Protein AF-A0A349PWZ9-F1 (afdb_monomer)

Foldseek 3Di:
DVVVVVVAAEADQDEQPDPVRVVVSVVVCVVPPGHYDHNYDYQQPPPQVVCSVVVVVVPPDDDDDSVVPDDPDDDDDPLLVVCVVLQVVCVPPVPDAAEEAQCCVVNVNVVVCVVPVVRYYHPHND

Radius of gyration: 20.63 Å; Cα contacts (8 Å, |Δi|>4): 138; chains: 1; bounding box: 48×26×51 Å

pLDDT: mean 94.03, std 5.93, range [64.56, 98.56]

N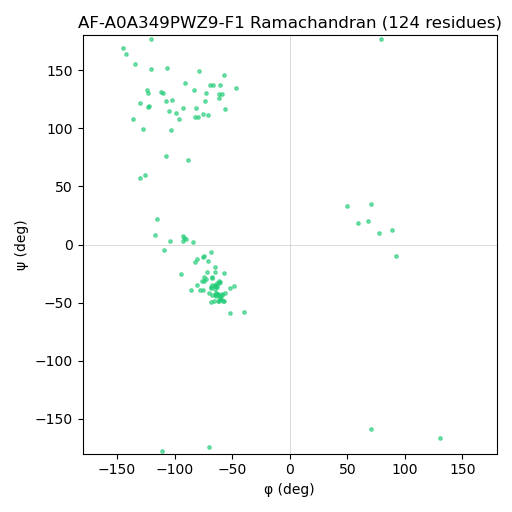earest PDB structures (foldseek):
  8a4d-assembly1_A  TM=9.169E-01  e=1.265E-09  Pseudomonas aeruginosa LESB58
  6ouv-assembly1_A  TM=9.410E-01  e=3.646E-09  Deinococcus radiodurans
  2o1x-assembly1_A  TM=9.395E-01  e=3.646E-09  Deinococcus radiodurans
  8v9i-assembly1_B  TM=9.285E-01  e=3.895E-09  Deinococcus radiodurans
  2o1x-assembly1_B  TM=9.282E-01  e=9.836E-09  Deinococcus radiodurans

Secondary structure (DSSP, 8-state):
-HHHHTTPEEEEEEETT-HHHHHHHHHHHHHT-S-EEEEEE--TTTT-HHHHHSTTTTTT--S--TTT-S-S-PPP-HHHHHHHHHHHHHHH-TT--EEESS-TTTTT-HHHHHH-GGGEEE----

Structure (mmCIF, N/CA/C/O backbone):
data_AF-A0A349PWZ9-F1
#
_entry.id   AF-A0A349PWZ9-F1
#
loop_
_atom_site.group_PDB
_atom_site.id
_atom_site.type_symbol
_atom_site.label_atom_id
_atom_site.label_alt_id
_atom_site.label_comp_id
_atom_site.label_asym_id
_atom_site.label_entity_id
_atom_site.label_seq_id
_a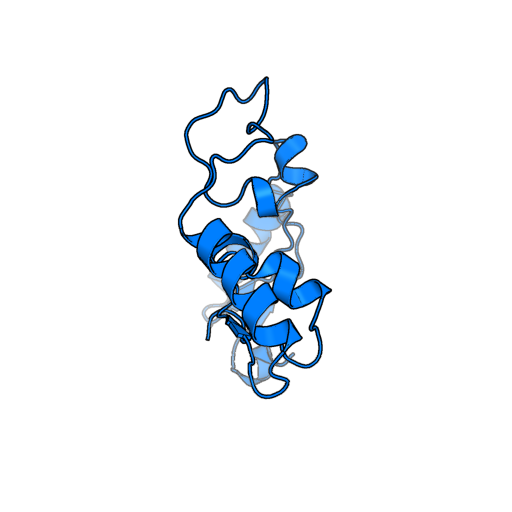tom_site.pdbx_PDB_ins_code
_atom_site.Cartn_x
_atom_site.Cartn_y
_atom_site.Cartn_z
_atom_site.occupancy
_atom_site.B_iso_or_equiv
_atom_site.auth_seq_id
_atom_site.auth_comp_id
_atom_site.auth_asym_id
_atom_site.auth_atom_id
_atom_site.pdbx_PDB_model_num
ATOM 1 N N . THR A 1 1 ? -1.216 -12.128 -20.298 1.00 78.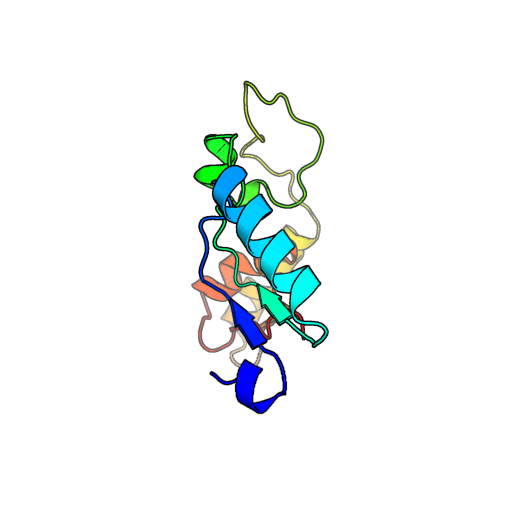12 1 THR A N 1
ATOM 2 C CA . THR A 1 1 ? -1.602 -11.619 -18.962 1.00 78.12 1 THR A CA 1
ATOM 3 C C . THR A 1 1 ? -2.757 -10.656 -19.150 1.00 78.12 1 THR A C 1
ATOM 5 O O . THR A 1 1 ? -2.917 -10.169 -20.260 1.00 78.12 1 THR A O 1
ATOM 8 N N . MET A 1 2 ? -3.533 -10.340 -18.104 1.00 90.81 2 MET A N 1
ATOM 9 C CA . MET A 1 2 ? -4.621 -9.345 -18.201 1.00 90.81 2 MET A CA 1
ATOM 10 C C . MET A 1 2 ? -4.166 -8.041 -18.884 1.00 90.81 2 MET A C 1
ATOM 12 O O . MET A 1 2 ? -4.911 -7.443 -19.647 1.00 90.81 2 MET A O 1
ATOM 16 N N . PHE A 1 3 ? -2.922 -7.619 -18.651 1.00 93.88 3 PHE A N 1
ATOM 17 C CA . PHE A 1 3 ? -2.360 -6.396 -19.226 1.00 93.88 3 PHE A CA 1
ATOM 18 C C . PHE A 1 3 ? -2.003 -6.521 -20.713 1.00 93.88 3 PHE A C 1
ATOM 20 O O . PHE A 1 3 ? -2.104 -5.543 -21.448 1.00 93.88 3 PHE A O 1
ATOM 27 N N . GLU A 1 4 ? -1.620 -7.713 -21.171 1.00 92.50 4 GLU A N 1
ATOM 28 C CA . GLU A 1 4 ? -1.379 -7.968 -22.598 1.00 92.50 4 GLU A CA 1
ATOM 29 C C . GLU A 1 4 ? -2.682 -7.920 -23.396 1.00 92.50 4 GLU A C 1
ATOM 31 O O . GLU A 1 4 ? -2.709 -7.326 -24.471 1.00 92.50 4 GLU A O 1
ATOM 36 N N . ASP A 1 5 ? -3.784 -8.418 -22.825 1.00 93.62 5 ASP A N 1
ATOM 37 C CA . ASP A 1 5 ? -5.120 -8.295 -23.425 1.00 93.62 5 ASP A CA 1
ATOM 38 C C . ASP A 1 5 ? -5.586 -6.824 -23.500 1.00 93.62 5 ASP A C 1
ATOM 40 O O . ASP A 1 5 ? -6.385 -6.459 -24.360 1.00 93.62 5 ASP A O 1
ATOM 44 N N . MET A 1 6 ? -5.044 -5.953 -22.638 1.00 94.88 6 MET A N 1
ATOM 45 C CA . MET A 1 6 ? -5.235 -4.495 -22.674 1.00 94.88 6 MET A CA 1
ATOM 46 C C . MET A 1 6 ? -4.271 -3.773 -23.639 1.00 94.88 6 MET A C 1
ATOM 48 O O . MET A 1 6 ? -4.303 -2.545 -23.724 1.00 94.88 6 MET A O 1
ATOM 52 N N . GLY A 1 7 ? -3.409 -4.503 -24.355 1.00 94.75 7 GLY A N 1
ATOM 53 C CA . GLY A 1 7 ? -2.474 -3.957 -25.344 1.00 94.75 7 GLY A CA 1
ATOM 54 C C . GLY A 1 7 ? -1.109 -3.524 -24.797 1.00 94.75 7 GLY A C 1
ATOM 55 O O . GLY A 1 7 ? -0.363 -2.851 -25.509 1.00 94.75 7 GLY A O 1
ATOM 56 N N . PHE A 1 8 ? -0.758 -3.891 -23.559 1.00 97.62 8 PHE A N 1
ATOM 57 C CA . PHE A 1 8 ? 0.573 -3.632 -23.003 1.00 97.62 8 PHE A CA 1
ATOM 58 C C . PHE A 1 8 ? 1.521 -4.797 -23.271 1.00 97.62 8 PHE A C 1
ATOM 60 O O . PHE A 1 8 ? 1.182 -5.950 -23.035 1.00 97.62 8 PHE A O 1
ATOM 67 N N . THR A 1 9 ? 2.768 -4.507 -23.631 1.00 97.06 9 THR A N 1
ATOM 68 C CA . THR A 1 9 ? 3.838 -5.498 -23.453 1.00 97.06 9 THR A CA 1
ATOM 69 C C . THR A 1 9 ? 4.159 -5.615 -21.967 1.00 97.06 9 THR A C 1
ATOM 71 O O . THR A 1 9 ? 4.358 -4.604 -21.295 1.00 97.06 9 THR A O 1
ATOM 74 N N . TYR A 1 10 ? 4.218 -6.831 -21.431 1.00 96.94 10 TYR A N 1
ATOM 75 C CA . TYR A 1 10 ? 4.454 -7.063 -20.007 1.00 96.94 10 TYR A CA 1
ATOM 76 C C . TYR A 1 10 ? 5.904 -7.498 -19.740 1.00 96.94 10 TYR A C 1
ATOM 78 O O . TYR A 1 10 ? 6.368 -8.493 -20.292 1.00 96.94 10 TYR A O 1
ATOM 86 N N . LEU A 1 11 ? 6.619 -6.783 -18.865 1.00 95.62 11 LEU A N 1
ATOM 87 C CA . LEU A 1 11 ? 7.987 -7.106 -18.439 1.00 95.62 11 LEU A CA 1
ATOM 88 C C . LEU A 1 11 ? 8.054 -7.276 -16.915 1.00 95.62 11 LEU A C 1
ATOM 90 O O . LEU A 1 11 ? 7.807 -6.328 -16.175 1.00 95.62 11 LEU A O 1
ATOM 94 N N . GLY A 1 12 ? 8.440 -8.456 -16.426 1.00 92.75 12 GLY A N 1
ATOM 95 C CA . GLY A 1 12 ? 8.678 -8.709 -14.998 1.00 92.75 12 GLY A CA 1
ATOM 96 C C . GLY A 1 12 ? 7.977 -9.962 -14.449 1.00 92.75 12 GLY A C 1
ATOM 97 O O . GLY A 1 12 ? 7.503 -10.786 -15.229 1.00 92.75 12 GLY A O 1
ATOM 98 N N . PRO A 1 13 ? 7.900 -10.129 -13.113 1.00 94.44 13 PRO A N 1
ATOM 99 C CA . PRO A 1 13 ? 8.376 -9.193 -12.097 1.00 94.44 13 PRO A CA 1
ATOM 100 C C . PRO A 1 13 ? 9.909 -9.094 -12.052 1.00 94.44 13 PRO A C 1
ATOM 102 O O . PRO A 1 13 ? 10.602 -10.107 -12.102 1.00 94.44 13 PRO A O 1
ATOM 105 N N . VAL A 1 14 ? 10.443 -7.878 -11.925 1.00 96.56 14 VAL A N 1
ATOM 106 C CA . VAL A 1 14 ? 11.878 -7.623 -11.694 1.00 96.56 14 VAL A CA 1
ATOM 107 C C . VAL A 1 14 ? 12.133 -7.185 -10.253 1.00 96.56 14 VAL A C 1
ATOM 109 O O . VAL A 1 14 ? 11.257 -6.603 -9.607 1.00 96.56 14 VAL A O 1
ATOM 112 N N . ASN A 1 15 ? 13.331 -7.457 -9.730 1.00 97.56 15 ASN A N 1
ATOM 113 C CA . ASN A 1 15 ? 13.719 -7.028 -8.390 1.00 97.56 15 ASN A CA 1
ATOM 114 C C . ASN A 1 15 ? 13.920 -5.507 -8.366 1.00 97.56 15 ASN A C 1
ATOM 116 O O . ASN A 1 15 ? 14.888 -4.985 -8.913 1.00 97.56 15 ASN A O 1
ATOM 120 N N . GLY A 1 16 ? 13.039 -4.794 -7.669 1.00 97.62 16 GLY A N 1
ATOM 121 C CA . GLY A 1 16 ? 13.078 -3.340 -7.547 1.00 97.62 16 GLY A CA 1
ATOM 122 C C . GLY A 1 16 ? 14.248 -2.783 -6.739 1.00 97.62 16 GLY A C 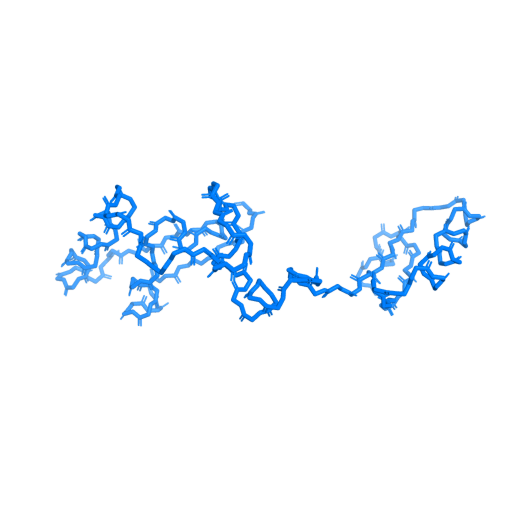1
ATOM 123 O O . GLY A 1 16 ? 14.428 -1.571 -6.693 1.00 97.62 16 GLY A O 1
ATOM 124 N N . HIS A 1 17 ? 15.043 -3.649 -6.109 1.00 97.88 17 HIS A N 1
ATOM 125 C CA . HIS A 1 17 ? 16.246 -3.265 -5.366 1.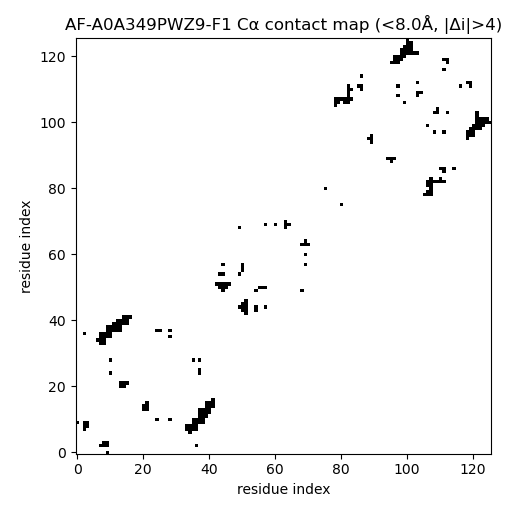00 97.88 17 HIS A CA 1
ATOM 126 C C . HIS A 1 17 ? 17.543 -3.578 -6.118 1.00 97.88 17 HIS A C 1
ATOM 128 O O . HIS A 1 17 ? 18.622 -3.357 -5.574 1.00 97.88 17 HIS A O 1
ATOM 134 N N . ASP A 1 18 ? 17.454 -4.081 -7.352 1.00 98.06 18 ASP A N 1
ATOM 135 C CA . ASP A 1 18 ? 18.592 -4.246 -8.255 1.00 98.06 18 ASP A CA 1
ATOM 136 C C . ASP A 1 18 ? 18.578 -3.136 -9.316 1.00 98.06 18 ASP A C 1
ATOM 138 O O . ASP A 1 18 ? 17.873 -3.194 -10.326 1.00 98.06 18 ASP A O 1
ATOM 142 N N . VAL A 1 19 ? 19.384 -2.100 -9.081 1.00 97.69 19 VAL A N 1
ATOM 143 C CA . VAL A 1 19 ? 19.477 -0.927 -9.963 1.00 97.69 19 VAL A CA 1
ATOM 144 C C . VAL A 1 19 ? 19.995 -1.302 -11.356 1.00 97.69 19 VAL A C 1
ATOM 146 O O . VAL A 1 19 ? 19.572 -0.704 -12.348 1.00 97.69 19 VAL A O 1
ATOM 149 N N . GLY A 1 20 ? 20.883 -2.295 -11.458 1.00 97.94 20 GLY A N 1
ATOM 150 C CA . GLY A 1 20 ? 21.430 -2.747 -12.736 1.00 97.94 20 GLY A CA 1
ATOM 151 C C . GLY A 1 20 ? 20.361 -3.437 -13.580 1.00 97.94 20 GLY A C 1
ATOM 152 O O . GLY A 1 20 ? 20.148 -3.068 -14.739 1.00 97.94 20 GLY A O 1
ATOM 153 N N . GLN A 1 21 ? 19.632 -4.380 -12.976 1.00 96.69 21 GLN A N 1
ATOM 154 C CA . GLN A 1 21 ? 18.511 -5.065 -13.620 1.00 96.69 21 GLN A CA 1
ATOM 155 C C . GLN A 1 21 ? 17.409 -4.082 -14.036 1.00 96.69 21 GLN A C 1
ATOM 157 O O . GLN A 1 21 ? 16.928 -4.148 -15.172 1.00 96.69 21 GLN A O 1
ATOM 162 N N . LEU A 1 22 ? 17.043 -3.140 -13.161 1.00 97.88 22 LEU A N 1
ATOM 163 C CA . LEU A 1 22 ? 16.054 -2.105 -13.471 1.00 97.88 22 LEU A CA 1
ATOM 164 C C . LEU A 1 22 ? 16.490 -1.233 -14.646 1.00 97.88 22 LEU A C 1
ATOM 166 O O . LEU A 1 22 ? 15.713 -1.019 -15.572 1.00 97.88 22 LEU A O 1
ATOM 170 N N . THR A 1 23 ? 17.741 -0.772 -14.646 1.00 98.12 23 THR A N 1
ATOM 171 C CA . THR A 1 23 ? 18.279 0.069 -15.722 1.00 98.12 23 THR A CA 1
ATOM 172 C C . THR A 1 23 ? 18.206 -0.644 -17.072 1.00 98.12 23 THR A C 1
ATOM 174 O O . THR A 1 23 ? 17.801 -0.040 -18.064 1.00 98.12 23 THR A O 1
ATOM 177 N N . ASN A 1 24 ? 18.563 -1.929 -17.122 1.00 97.25 24 ASN A N 1
ATOM 178 C CA . ASN A 1 24 ? 18.490 -2.720 -18.353 1.00 97.25 24 ASN A CA 1
ATOM 179 C C . ASN A 1 24 ? 17.041 -2.952 -18.800 1.00 97.25 24 ASN A C 1
ATOM 181 O O . ASN A 1 24 ? 16.728 -2.762 -19.972 1.00 97.25 24 ASN A O 1
ATOM 185 N N . THR A 1 25 ? 16.149 -3.284 -17.864 1.00 97.69 25 THR A N 1
ATOM 186 C CA . THR A 1 25 ? 14.725 -3.517 -18.154 1.00 97.69 25 THR A CA 1
ATOM 187 C C . THR A 1 25 ? 14.051 -2.254 -18.689 1.00 97.69 25 THR A C 1
ATOM 189 O O . THR A 1 25 ? 13.313 -2.314 -19.668 1.00 97.69 25 THR A O 1
ATOM 192 N N . LEU A 1 26 ? 14.344 -1.090 -18.099 1.00 97.81 26 LEU A N 1
ATOM 193 C CA . LEU A 1 26 ? 13.812 0.198 -18.552 1.00 97.81 26 LEU A CA 1
ATOM 194 C C . LEU A 1 26 ? 14.358 0.607 -19.927 1.00 97.81 26 LEU A C 1
ATOM 196 O O . LEU A 1 26 ? 13.617 1.186 -20.719 1.00 97.81 26 LEU A O 1
ATOM 200 N N . LYS A 1 27 ? 15.625 0.291 -20.240 1.00 97.75 27 LYS A N 1
ATOM 201 C CA . LYS A 1 27 ? 16.181 0.488 -21.591 1.00 97.75 27 LYS A CA 1
ATOM 202 C C . LYS A 1 27 ? 15.431 -0.355 -22.620 1.00 97.75 27 LYS A C 1
ATOM 204 O O . LYS A 1 27 ? 14.979 0.190 -23.616 1.00 97.75 27 LYS A O 1
ATOM 209 N N . TRP A 1 28 ? 15.225 -1.643 -22.342 1.00 96.75 28 TRP A N 1
ATOM 210 C CA . TRP A 1 28 ? 14.447 -2.514 -23.227 1.00 96.75 28 TRP A CA 1
ATOM 211 C C . TRP A 1 28 ? 13.013 -2.020 -23.407 1.00 96.75 28 TRP A C 1
ATOM 213 O O . TRP A 1 28 ? 12.553 -1.911 -24.537 1.00 96.75 28 TRP A O 1
ATOM 223 N N . ALA A 1 29 ? 12.330 -1.654 -22.318 1.00 97.44 29 ALA A N 1
ATOM 224 C CA . ALA A 1 29 ? 10.975 -1.109 -22.374 1.00 97.44 29 ALA A CA 1
ATOM 225 C C . ALA A 1 29 ? 10.883 0.133 -23.279 1.00 97.44 29 ALA A C 1
ATOM 227 O O . ALA A 1 29 ? 9.950 0.256 -24.068 1.00 97.44 29 ALA A O 1
ATOM 228 N N . LYS A 1 30 ? 11.872 1.032 -23.192 1.00 97.19 30 LYS A N 1
ATOM 229 C CA . LYS A 1 30 ? 11.955 2.244 -24.017 1.00 97.19 30 LYS A CA 1
ATOM 230 C C . LYS A 1 30 ? 12.091 1.933 -25.514 1.00 97.19 30 LYS A C 1
ATOM 232 O O . LYS A 1 30 ? 11.524 2.661 -26.324 1.00 97.19 30 LYS A O 1
ATOM 237 N N . ASP A 1 31 ? 12.818 0.879 -25.878 1.00 97.44 31 ASP A N 1
ATOM 238 C CA . ASP A 1 31 ? 13.128 0.553 -27.277 1.00 97.44 31 ASP A CA 1
ATOM 239 C C . ASP A 1 31 ? 11.977 -0.175 -28.010 1.00 97.44 31 ASP A C 1
ATOM 241 O O . ASP A 1 31 ? 11.985 -0.262 -29.239 1.00 97.44 31 ASP A O 1
ATOM 245 N N . LEU A 1 32 ? 10.958 -0.664 -27.288 1.00 95.31 32 LEU A N 1
ATOM 246 C CA . LEU A 1 32 ? 9.843 -1.447 -27.848 1.00 95.31 32 LEU A CA 1
ATOM 247 C C . LEU A 1 32 ? 8.796 -0.626 -28.624 1.00 95.31 32 LEU A C 1
ATOM 249 O O . LEU A 1 32 ? 7.963 -1.215 -29.309 1.00 95.31 32 LEU A O 1
ATOM 253 N N . ASN A 1 33 ? 8.838 0.712 -28.561 1.00 93.88 33 ASN A N 1
ATOM 254 C CA . ASN A 1 33 ? 7.923 1.620 -29.280 1.00 93.88 33 ASN A CA 1
ATOM 255 C C . ASN A 1 33 ? 6.421 1.276 -29.127 1.00 93.88 33 ASN A C 1
ATOM 257 O O . ASN A 1 33 ? 5.623 1.499 -30.037 1.00 93.88 33 ASN A O 1
ATOM 261 N N . CYS A 1 34 ? 6.023 0.747 -27.970 1.00 95.69 34 CYS A N 1
ATOM 262 C CA . CYS A 1 34 ? 4.643 0.416 -27.620 1.00 95.69 34 CYS A CA 1
ATOM 263 C C . CYS A 1 34 ? 4.399 0.674 -26.119 1.00 95.69 34 CYS A C 1
ATOM 265 O O . CYS A 1 34 ? 5.354 0.923 -25.379 1.00 95.69 34 CYS A O 1
ATOM 267 N N . PRO A 1 35 ? 3.146 0.641 -25.632 1.00 97.50 35 PRO A N 1
ATOM 268 C CA . PRO A 1 35 ? 2.877 0.659 -24.198 1.00 97.50 35 PRO A CA 1
ATOM 269 C C . PRO A 1 35 ? 3.494 -0.566 -23.513 1.00 97.50 35 PRO A C 1
ATOM 271 O O . PRO A 1 35 ? 3.223 -1.705 -23.891 1.00 97.50 35 PRO A O 1
ATOM 274 N N . VAL A 1 36 ? 4.308 -0.336 -22.482 1.00 97.94 36 VAL A N 1
ATOM 275 C CA . VAL A 1 36 ? 4.960 -1.399 -21.707 1.00 97.94 36 VAL A CA 1
ATOM 276 C C . VAL A 1 36 ? 4.590 -1.264 -20.236 1.00 97.94 36 VAL A C 1
ATOM 278 O O . VAL A 1 36 ? 4.734 -0.190 -19.653 1.00 97.94 36 VAL A O 1
ATOM 281 N N . LEU A 1 37 ? 4.157 -2.363 -19.622 1.00 97.88 37 LEU A N 1
ATOM 282 C CA . LEU A 1 37 ? 4.008 -2.483 -18.178 1.00 97.88 37 LEU A CA 1
ATOM 283 C C . LEU A 1 37 ? 5.229 -3.207 -17.611 1.00 97.88 37 LEU A C 1
ATOM 285 O O . LEU A 1 37 ? 5.422 -4.397 -17.856 1.00 97.88 37 LEU A O 1
ATOM 289 N N . VAL A 1 38 ? 6.043 -2.494 -16.831 1.00 97.62 38 VAL A N 1
ATOM 290 C CA . VAL A 1 38 ? 7.156 -3.094 -16.085 1.00 97.62 38 VAL A CA 1
ATOM 291 C C . VAL A 1 38 ? 6.695 -3.392 -14.662 1.00 97.62 38 VAL A C 1
ATOM 293 O O . VAL A 1 38 ? 6.516 -2.482 -13.854 1.00 97.62 38 VAL A O 1
ATOM 296 N N . HIS A 1 39 ? 6.505 -4.668 -14.337 1.00 97.69 39 HIS A N 1
ATOM 297 C CA . HIS A 1 39 ? 6.162 -5.099 -12.988 1.00 97.69 39 HIS A CA 1
ATOM 298 C C . HIS A 1 39 ? 7.429 -5.128 -12.129 1.00 97.69 39 HIS A C 1
ATOM 300 O O . HIS A 1 39 ? 8.299 -5.981 -12.295 1.00 97.69 39 HIS A O 1
ATOM 306 N N . VAL A 1 40 ? 7.531 -4.194 -11.185 1.00 98.12 40 VAL A N 1
ATOM 307 C CA . VAL A 1 40 ? 8.664 -4.093 -10.260 1.00 98.12 40 VAL A CA 1
ATOM 308 C C . VAL A 1 40 ? 8.249 -4.528 -8.856 1.00 98.12 40 VAL A C 1
ATOM 310 O O . VAL A 1 40 ? 7.339 -3.950 -8.267 1.00 98.12 40 VAL A O 1
ATOM 313 N N . HIS A 1 41 ? 8.951 -5.510 -8.289 1.00 97.75 41 HIS A N 1
ATOM 314 C CA . HIS A 1 41 ? 8.722 -5.968 -6.921 1.00 97.75 41 HIS A CA 1
ATOM 315 C C . HIS A 1 41 ? 9.635 -5.220 -5.941 1.00 97.75 41 HIS A C 1
ATOM 317 O O . HIS A 1 41 ? 10.859 -5.319 -6.017 1.00 97.75 41 HIS A O 1
ATOM 323 N N . THR A 1 42 ? 9.049 -4.467 -5.008 1.00 97.38 42 THR A N 1
ATOM 324 C CA . THR A 1 42 ? 9.779 -3.663 -4.012 1.00 97.38 42 THR A CA 1
ATOM 325 C C . THR A 1 42 ? 9.428 -4.078 -2.580 1.00 97.38 42 THR A C 1
ATOM 327 O O . THR A 1 42 ? 8.596 -4.947 -2.346 1.00 97.38 42 THR A O 1
ATOM 330 N N . LYS A 1 43 ? 10.089 -3.455 -1.595 1.00 96.94 43 LYS A N 1
ATOM 331 C CA . LYS A 1 43 ? 9.816 -3.632 -0.164 1.00 96.94 43 LYS A CA 1
ATOM 332 C C . LYS A 1 43 ? 9.500 -2.263 0.430 1.00 96.94 43 LYS A C 1
ATOM 334 O O . LYS A 1 43 ? 10.358 -1.381 0.397 1.00 96.94 43 LYS A O 1
ATOM 339 N N . LYS A 1 44 ? 8.288 -2.080 0.961 1.00 95.44 44 LYS A N 1
ATOM 340 C CA . LYS A 1 44 ? 7.874 -0.832 1.624 1.00 95.44 44 LYS A CA 1
ATOM 341 C C . LYS A 1 44 ? 8.817 -0.559 2.806 1.00 95.44 44 LYS A C 1
ATOM 343 O O . LYS A 1 44 ? 9.123 -1.463 3.579 1.00 95.44 44 LYS A O 1
ATOM 348 N N . GLY A 1 45 ? 9.353 0.660 2.876 1.00 95.50 45 GLY A N 1
ATOM 349 C CA . GLY A 1 45 ? 10.334 1.053 3.894 1.00 95.50 45 GLY A CA 1
ATOM 350 C C . GLY A 1 45 ? 11.774 0.567 3.671 1.00 95.50 45 GLY A C 1
ATOM 351 O O . GLY A 1 45 ? 12.583 0.705 4.588 1.00 95.50 45 GLY A O 1
ATOM 352 N N . LYS A 1 46 ? 12.116 0.004 2.496 1.00 97.12 46 LYS A N 1
ATOM 353 C CA . LYS A 1 46 ? 13.468 -0.510 2.204 1.00 97.12 46 LYS A CA 1
ATOM 354 C C . LYS A 1 46 ? 14.569 0.476 2.607 1.00 97.12 46 LYS A C 1
ATOM 356 O O . LYS A 1 46 ? 14.512 1.653 2.270 1.00 97.12 46 LYS A O 1
ATOM 361 N N . GLY A 1 47 ? 15.605 -0.039 3.265 1.00 96.19 47 GLY A N 1
ATOM 362 C CA . GLY A 1 47 ? 16.777 0.728 3.689 1.00 96.19 47 GLY A CA 1
ATOM 363 C C . GLY A 1 47 ? 16.653 1.283 5.105 1.00 96.19 47 GLY A C 1
ATOM 364 O O . GLY A 1 47 ? 17.649 1.725 5.671 1.00 96.19 47 GLY A O 1
ATOM 365 N N . TYR A 1 48 ? 15.468 1.192 5.713 1.00 95.88 48 TYR A N 1
ATOM 366 C CA 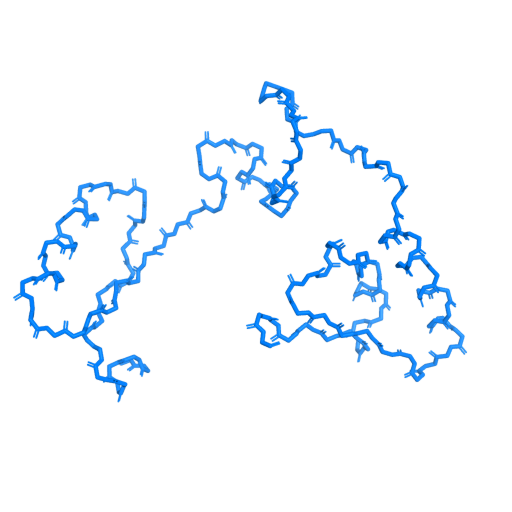. TYR A 1 48 ? 15.251 1.572 7.098 1.00 95.88 48 TYR A CA 1
ATOM 367 C C . TYR A 1 48 ? 14.569 0.431 7.875 1.00 95.88 48 TYR A C 1
ATOM 369 O O . TYR A 1 48 ? 13.351 0.270 7.790 1.00 95.88 48 TYR A O 1
ATOM 377 N N . PRO A 1 49 ? 15.325 -0.383 8.647 1.00 95.12 49 PRO A N 1
ATOM 378 C CA . PRO A 1 49 ? 14.809 -1.608 9.264 1.00 95.12 49 PRO A CA 1
ATOM 379 C C . PRO A 1 49 ? 13.522 -1.455 10.090 1.00 95.12 49 PRO A C 1
ATOM 381 O O . PRO A 1 49 ? 12.687 -2.356 10.026 1.00 95.12 49 PRO A O 1
ATOM 384 N N . PRO A 1 50 ? 13.303 -0.361 10.848 1.00 93.81 50 PRO A N 1
ATOM 385 C CA . PRO A 1 50 ? 12.026 -0.147 11.524 1.00 93.81 50 PRO A CA 1
ATOM 386 C C . PRO A 1 50 ? 10.837 -0.018 10.556 1.00 93.81 50 PRO A C 1
ATOM 388 O O . PRO A 1 50 ? 9.811 -0.650 10.792 1.00 93.81 50 PRO A O 1
ATOM 391 N N . ALA A 1 51 ? 10.989 0.710 9.444 1.00 94.88 51 ALA A N 1
ATOM 392 C CA . ALA A 1 51 ? 9.951 0.828 8.415 1.00 94.88 51 ALA A CA 1
ATOM 393 C C . ALA A 1 51 ? 9.783 -0.446 7.584 1.00 94.88 51 ALA A C 1
ATOM 395 O O . ALA A 1 51 ? 8.680 -0.746 7.149 1.00 94.88 51 ALA A O 1
ATOM 396 N N . GLU A 1 52 ? 10.844 -1.231 7.396 1.00 95.56 52 GLU A N 1
ATOM 397 C CA . GLU A 1 52 ? 10.733 -2.542 6.751 1.00 95.56 52 GLU A CA 1
ATOM 398 C C . GLU A 1 52 ? 9.942 -3.562 7.586 1.00 95.56 52 GLU A C 1
ATOM 400 O O . GLU A 1 52 ? 9.384 -4.498 7.014 1.00 95.56 52 GLU A O 1
ATOM 405 N N . ARG A 1 53 ? 9.950 -3.430 8.922 1.00 93.56 53 ARG A N 1
ATOM 406 C CA . ARG A 1 53 ? 9.215 -4.312 9.845 1.00 93.56 53 ARG A CA 1
ATOM 407 C C . ARG A 1 53 ? 7.768 -3.875 10.053 1.00 93.56 53 ARG A C 1
ATOM 409 O O . ARG A 1 53 ? 6.899 -4.730 10.144 1.00 93.56 53 ARG A O 1
ATOM 416 N N . GLU A 1 54 ? 7.523 -2.569 10.146 1.00 91.38 54 GLU A N 1
ATOM 417 C CA . GLU A 1 54 ? 6.203 -1.993 10.440 1.00 91.38 54 GLU A CA 1
ATOM 418 C C . GLU A 1 54 ? 5.794 -0.970 9.355 1.00 91.38 54 GLU A C 1
ATOM 420 O O . GLU A 1 54 ? 5.597 0.205 9.662 1.00 91.38 54 GLU A O 1
ATOM 425 N N . PRO A 1 55 ? 5.681 -1.362 8.073 1.00 91.81 55 PRO A N 1
ATOM 426 C CA . PRO A 1 55 ? 5.558 -0.417 6.957 1.00 91.81 55 PRO A CA 1
ATOM 427 C C . PRO A 1 55 ? 4.331 0.496 7.027 1.00 91.81 55 PRO A C 1
ATOM 429 O O . PRO A 1 55 ? 4.413 1.643 6.589 1.00 91.81 55 PRO A O 1
ATOM 432 N N . GLU A 1 56 ? 3.220 0.021 7.591 1.00 86.25 56 GLU A N 1
ATOM 433 C CA . GLU A 1 56 ? 2.009 0.832 7.765 1.00 86.25 56 GLU A CA 1
ATOM 434 C C . GLU A 1 56 ? 2.208 1.950 8.783 1.00 86.25 56 GLU A C 1
ATOM 436 O O . GLU A 1 56 ? 1.798 3.083 8.560 1.00 86.25 56 GLU A O 1
ATOM 441 N N . ARG A 1 57 ? 2.966 1.689 9.849 1.00 85.88 57 ARG A N 1
ATOM 442 C CA . ARG A 1 57 ? 3.236 2.686 10.886 1.00 85.88 57 ARG A CA 1
ATOM 443 C C . ARG A 1 57 ? 4.182 3.790 10.430 1.00 85.88 57 ARG A C 1
ATOM 445 O O . ARG A 1 57 ? 4.176 4.874 10.997 1.00 85.88 57 ARG A O 1
ATOM 452 N N . TYR A 1 58 ? 5.010 3.514 9.427 1.00 91.12 58 TYR A N 1
ATOM 453 C CA . TYR A 1 58 ? 5.903 4.503 8.820 1.00 91.12 58 TYR A CA 1
ATOM 454 C C . TYR A 1 58 ? 5.278 5.190 7.599 1.00 91.12 58 TYR A C 1
ATOM 456 O O . TYR A 1 58 ? 5.929 6.024 6.965 1.00 91.12 58 TYR A O 1
ATOM 464 N N . HIS A 1 59 ? 4.022 4.876 7.269 1.00 87.81 59 HIS A N 1
ATOM 465 C CA . HIS A 1 59 ? 3.289 5.552 6.211 1.00 87.81 59 HIS A CA 1
ATOM 466 C C . HIS A 1 59 ? 2.837 6.941 6.691 1.00 87.81 59 HIS A C 1
ATOM 468 O O . HIS A 1 59 ? 2.007 7.058 7.584 1.00 87.81 59 HIS A O 1
ATOM 474 N N . GLY A 1 60 ? 3.398 8.007 6.111 1.00 81.50 60 GLY A N 1
ATOM 475 C CA . GLY A 1 60 ? 2.930 9.378 6.365 1.00 81.50 60 GLY A CA 1
ATOM 476 C C . GLY A 1 60 ? 3.229 9.931 7.766 1.00 81.50 60 GLY A C 1
ATOM 477 O O . GLY A 1 60 ? 2.428 10.680 8.316 1.00 81.50 60 GLY A O 1
ATOM 478 N N . VAL A 1 61 ? 4.370 9.578 8.360 1.00 85.81 61 VAL A N 1
ATOM 479 C CA . VAL A 1 61 ? 4.740 10.022 9.717 1.00 85.81 61 VAL A CA 1
ATOM 480 C C . VAL A 1 61 ? 5.280 11.455 9.770 1.00 85.81 61 VAL A C 1
ATOM 482 O O . VAL A 1 61 ? 5.933 11.932 8.841 1.00 85.81 61 VAL A O 1
ATOM 485 N N . GLY A 1 62 ? 5.043 12.137 10.897 1.00 85.06 62 GLY A N 1
ATOM 486 C CA . GLY A 1 62 ? 5.639 13.442 11.203 1.00 85.06 62 GLY A CA 1
ATOM 487 C C . GLY A 1 62 ? 7.145 13.364 11.489 1.00 85.06 62 GLY A C 1
ATOM 488 O O . GLY A 1 62 ? 7.760 12.311 11.374 1.00 85.06 62 GLY A O 1
ATOM 489 N N . LYS A 1 63 ? 7.768 14.477 11.897 1.00 89.75 63 LYS A N 1
ATOM 490 C CA . LYS A 1 63 ? 9.206 14.512 12.227 1.00 89.75 63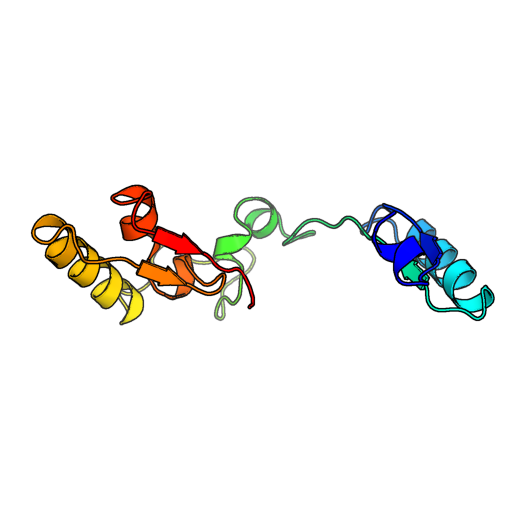 LYS A CA 1
ATOM 491 C C . LYS A 1 63 ? 9.537 13.569 13.397 1.00 89.75 63 LYS A C 1
ATOM 493 O O . LYS A 1 63 ? 8.946 13.686 14.466 1.00 89.75 63 LYS A O 1
ATOM 498 N N . PHE A 1 64 ? 10.543 12.712 13.223 1.00 91.56 64 PHE A N 1
ATOM 499 C CA . PHE A 1 64 ? 11.100 11.836 14.263 1.00 91.56 64 PHE A CA 1
ATOM 500 C C . PHE A 1 64 ? 12.630 11.732 14.123 1.00 91.56 64 PHE A C 1
ATOM 502 O O . PHE A 1 64 ? 13.177 12.100 13.083 1.00 91.56 64 PHE A O 1
ATOM 509 N N . ASP A 1 65 ? 13.335 11.260 15.160 1.00 92.06 65 ASP A N 1
ATOM 510 C CA . ASP A 1 65 ? 14.766 10.921 15.055 1.00 92.06 65 ASP A CA 1
ATOM 511 C C . ASP A 1 65 ? 14.903 9.519 14.426 1.00 92.06 65 ASP A C 1
ATOM 513 O O . ASP A 1 65 ? 14.461 8.542 15.041 1.00 92.06 65 ASP A O 1
ATOM 517 N N . PRO A 1 66 ? 15.538 9.367 13.246 1.00 92.38 66 PRO A N 1
ATOM 518 C CA . PRO A 1 66 ? 15.698 8.066 12.593 1.00 92.38 66 PRO A CA 1
ATOM 519 C C . PRO A 1 66 ? 16.417 7.014 13.445 1.00 92.38 66 PRO A C 1
ATOM 521 O O . PRO A 1 66 ? 16.212 5.818 13.244 1.00 92.38 66 PRO A O 1
ATOM 524 N N . ARG A 1 67 ? 17.241 7.427 14.414 1.00 92.88 67 ARG A N 1
ATOM 525 C CA . ARG A 1 67 ? 17.935 6.511 15.333 1.00 92.88 67 ARG A CA 1
ATOM 526 C C . ARG A 1 67 ? 16.997 5.927 16.385 1.00 92.88 67 ARG A C 1
ATOM 528 O O . ARG A 1 67 ? 17.238 4.822 16.859 1.00 92.88 67 ARG A O 1
ATOM 535 N N . MET A 1 68 ? 15.943 6.659 16.741 1.00 89.81 68 MET A N 1
ATOM 536 C CA . MET A 1 68 ? 14.938 6.234 17.719 1.00 89.81 68 MET A CA 1
ATOM 537 C C . MET A 1 68 ? 13.726 5.564 17.064 1.00 89.81 68 MET A C 1
ATOM 539 O O . MET A 1 68 ? 13.058 4.749 17.695 1.00 89.81 68 MET A O 1
ATOM 543 N N . GLY A 1 69 ? 13.452 5.888 15.799 1.00 89.25 69 GLY A N 1
ATOM 544 C CA . GLY A 1 69 ? 12.222 5.488 15.127 1.00 89.25 69 GLY A CA 1
ATOM 545 C C . GLY A 1 69 ? 11.040 6.369 15.503 1.00 89.25 69 GLY A C 1
ATOM 546 O O . GLY A 1 69 ? 11.145 7.304 16.299 1.00 89.25 69 GLY A O 1
ATOM 547 N N . VAL A 1 70 ? 9.901 6.089 14.876 1.00 87.44 70 VAL A N 1
ATOM 548 C CA . VAL A 1 70 ? 8.655 6.791 15.194 1.00 87.44 70 VAL A CA 1
ATOM 549 C C . VAL A 1 70 ? 8.256 6.399 16.623 1.00 87.44 70 VAL A C 1
ATOM 551 O O . VAL A 1 70 ? 8.389 5.222 16.979 1.00 87.44 70 VAL A O 1
ATOM 554 N N . PRO A 1 71 ? 7.802 7.335 17.474 1.00 83.75 71 PRO A N 1
ATOM 555 C CA . PRO A 1 71 ? 7.248 7.005 18.787 1.00 83.75 71 PRO A CA 1
ATOM 556 C C . PRO A 1 71 ? 6.065 6.035 18.671 1.00 83.75 71 PRO A C 1
ATOM 558 O O . PRO A 1 71 ? 5.337 6.049 17.680 1.00 83.75 71 PRO A O 1
ATOM 561 N N . ARG A 1 72 ? 5.888 5.124 19.635 1.00 76.44 72 ARG A N 1
ATOM 562 C CA . ARG A 1 72 ? 4.734 4.196 19.630 1.00 76.44 72 ARG A CA 1
ATOM 563 C C . ARG A 1 72 ? 3.444 4.872 20.062 1.00 76.44 72 ARG A C 1
ATOM 565 O O . ARG A 1 72 ? 2.377 4.500 19.593 1.00 76.44 72 ARG A O 1
ATOM 572 N N . GLU A 1 73 ? 3.555 5.862 20.932 1.00 70.56 73 GLU A N 1
ATOM 573 C CA . GLU A 1 73 ? 2.404 6.579 21.450 1.00 70.56 73 GLU A CA 1
ATOM 574 C C . GLU A 1 73 ? 1.972 7.658 20.460 1.00 70.56 73 GLU A C 1
ATOM 576 O O . GLU A 1 73 ? 2.646 8.674 20.279 1.00 70.56 73 GLU A O 1
ATOM 581 N N . HIS A 1 74 ? 0.826 7.430 19.825 1.00 64.56 74 HIS A N 1
ATOM 582 C CA . HIS A 1 74 ? 0.077 8.494 19.179 1.00 64.56 74 HIS A CA 1
ATOM 583 C C . HIS A 1 74 ? -0.772 9.208 20.229 1.00 64.56 74 HIS A C 1
ATOM 585 O O . HIS A 1 74 ? -1.452 8.578 21.041 1.00 64.56 74 HIS A O 1
ATOM 591 N N . LYS A 1 75 ? -0.739 10.545 20.219 1.00 74.25 75 LYS A N 1
ATOM 592 C CA . LYS A 1 75 ? -1.716 11.329 20.980 1.00 74.25 75 LYS A CA 1
ATOM 593 C C . LYS A 1 75 ? -3.106 10.995 20.448 1.00 74.25 75 LYS A C 1
ATOM 595 O O . LYS A 1 75 ? -3.284 10.922 19.237 1.00 74.25 75 LYS A O 1
ATOM 600 N N . ARG A 1 76 ? -4.071 10.826 21.353 1.00 86.50 76 ARG A N 1
ATOM 601 C CA . ARG A 1 76 ? -5.468 10.569 20.994 1.00 86.50 76 ARG A CA 1
ATOM 602 C C . ARG A 1 76 ? -5.980 11.691 20.091 1.00 86.50 76 ARG A C 1
ATOM 604 O O . ARG A 1 76 ? -6.023 12.846 20.515 1.00 86.50 76 ARG A O 1
ATOM 611 N N . ASP A 1 77 ? -6.327 11.340 18.861 1.00 88.81 77 ASP A N 1
ATOM 612 C CA . ASP A 1 77 ? -6.825 12.253 17.838 1.00 88.81 77 ASP A CA 1
ATOM 613 C C . ASP A 1 77 ? -8.308 11.992 17.530 1.00 88.81 77 ASP A C 1
ATOM 615 O O . ASP A 1 77 ? -8.969 11.170 18.174 1.00 88.81 77 ASP A O 1
ATOM 619 N N . PHE A 1 78 ? -8.854 12.738 16.568 1.00 95.06 78 PHE A N 1
ATOM 620 C CA . PHE A 1 78 ? -10.252 12.598 16.166 1.00 95.06 78 PHE A CA 1
ATOM 621 C C . PHE A 1 78 ? -10.557 11.225 15.560 1.00 95.06 78 PHE A C 1
ATOM 623 O O . PHE A 1 78 ? -11.636 10.701 15.821 1.00 95.06 78 PHE A O 1
ATOM 630 N N . SER A 1 79 ? -9.623 10.628 14.812 1.00 94.19 79 SER A N 1
ATOM 631 C CA . SER A 1 79 ? -9.795 9.291 14.234 1.00 94.19 79 SER A CA 1
ATOM 632 C C . SER A 1 79 ? -9.923 8.234 15.328 1.00 94.19 79 SER A C 1
ATOM 634 O O . SER A 1 79 ? -10.839 7.417 15.282 1.00 94.19 79 SER A O 1
ATOM 636 N N . ALA A 1 80 ? -9.076 8.293 16.360 1.00 92.62 80 ALA A N 1
ATOM 637 C CA . ALA A 1 80 ? -9.164 7.396 17.510 1.00 92.62 80 ALA A CA 1
ATOM 638 C C . ALA A 1 80 ? -10.495 7.558 18.264 1.00 92.62 80 ALA A C 1
ATOM 640 O O . ALA A 1 80 ? -11.138 6.575 18.622 1.00 92.62 80 ALA A O 1
ATOM 641 N N . VAL A 1 81 ? -10.948 8.799 18.485 1.00 96.31 81 VAL A N 1
ATOM 642 C CA . VAL A 1 81 ? -12.250 9.056 19.130 1.00 96.31 81 VAL A CA 1
ATOM 643 C C . VAL A 1 81 ? -13.412 8.530 18.282 1.00 96.31 81 VAL A C 1
ATOM 645 O O . VAL A 1 81 ? -14.332 7.928 18.832 1.00 96.31 81 VAL A O 1
ATOM 648 N N . PHE A 1 82 ? -13.369 8.732 16.965 1.00 97.88 82 PHE A N 1
ATOM 649 C CA . PHE A 1 82 ? -14.373 8.223 16.034 1.00 97.88 82 PHE A CA 1
ATOM 650 C C . PHE A 1 82 ? -14.437 6.692 16.046 1.00 97.88 82 PHE A C 1
ATOM 652 O O . PHE A 1 82 ? -15.525 6.139 16.190 1.00 97.88 82 PHE A O 1
ATOM 659 N N . GLY A 1 83 ? -13.289 6.017 15.950 1.00 97.38 83 GLY A N 1
ATOM 660 C CA . GLY A 1 83 ? -13.193 4.557 15.980 1.00 97.38 83 GLY A CA 1
ATOM 661 C C . GLY A 1 83 ? -13.773 3.950 17.253 1.00 97.38 83 GLY A C 1
ATOM 66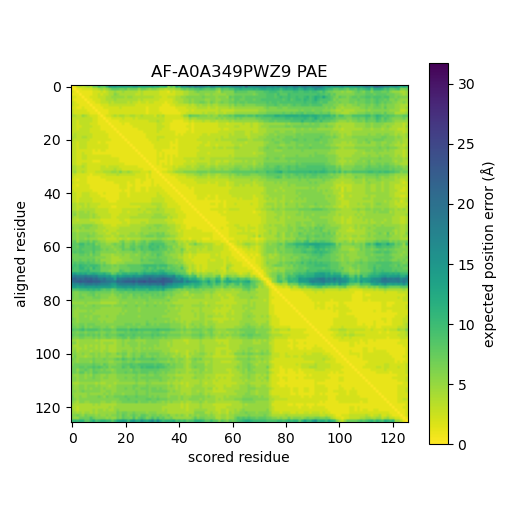2 O O . GLY A 1 83 ? -14.618 3.053 17.184 1.00 97.38 83 GLY A O 1
ATOM 663 N N . ASP A 1 84 ? -13.379 4.498 18.406 1.00 97.00 84 ASP A N 1
ATOM 664 C CA . ASP A 1 84 ? -13.892 4.089 19.715 1.00 97.00 84 ASP A CA 1
ATOM 665 C C . ASP A 1 84 ? -15.416 4.213 19.779 1.00 97.00 84 ASP A C 1
ATOM 667 O O . ASP A 1 84 ? -16.109 3.301 20.236 1.00 97.00 84 ASP A O 1
ATOM 671 N N . GLU A 1 85 ? -15.951 5.356 19.349 1.00 98.00 85 GLU A N 1
ATOM 672 C CA . GLU A 1 85 ? -17.383 5.621 19.436 1.00 98.00 85 GLU A CA 1
ATOM 673 C C . GLU A 1 85 ? -18.181 4.759 18.459 1.00 98.00 85 GLU A C 1
ATOM 675 O O . GLU A 1 85 ? -19.192 4.166 18.839 1.00 98.00 85 GLU A O 1
ATOM 680 N N . LEU A 1 86 ? -17.685 4.594 17.233 1.00 98.44 86 LEU A N 1
ATOM 681 C CA . LEU A 1 86 ? -18.292 3.716 16.243 1.00 98.44 86 LEU A CA 1
ATOM 682 C C . LEU A 1 86 ? -18.361 2.270 16.751 1.00 98.44 86 LEU A C 1
ATOM 684 O O . LEU A 1 86 ? -19.398 1.622 16.612 1.00 98.44 86 LEU A O 1
ATOM 688 N N . CYS A 1 87 ? -17.300 1.775 17.398 1.00 98.25 87 CYS A N 1
ATOM 689 C CA . CYS A 1 87 ? -17.289 0.429 17.970 1.00 98.25 87 CYS A CA 1
ATOM 690 C C . CYS A 1 87 ? -18.308 0.260 19.104 1.00 98.25 87 CYS A C 1
ATOM 692 O O . CYS A 1 87 ? -18.945 -0.794 19.200 1.00 98.25 87 CYS A O 1
ATOM 694 N N . LYS A 1 88 ? -18.489 1.283 19.954 1.00 98.19 88 LYS A N 1
ATOM 695 C CA . LYS A 1 88 ? -19.509 1.266 21.018 1.00 98.19 88 LYS A CA 1
ATOM 696 C C . LYS A 1 88 ? -20.922 1.236 20.451 1.00 98.19 88 LYS A C 1
ATOM 698 O O . LYS A 1 88 ? -21.754 0.491 20.963 1.00 98.19 88 LYS A O 1
ATOM 703 N N . LEU A 1 89 ? -21.192 2.033 19.419 1.00 98.4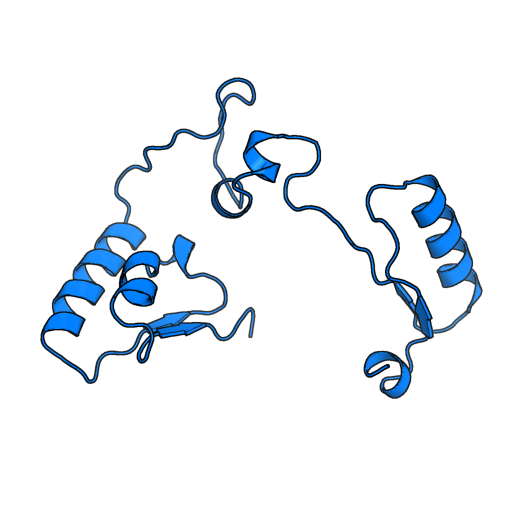4 89 LEU A N 1
ATOM 704 C CA . LEU A 1 89 ? -22.501 2.072 18.770 1.00 98.44 89 LEU A CA 1
ATOM 705 C C . LEU A 1 89 ? -22.800 0.735 18.087 1.00 98.44 89 LEU A C 1
ATOM 707 O O . LEU A 1 89 ? -23.830 0.119 18.353 1.00 98.44 89 LEU A O 1
ATOM 711 N N . ALA A 1 90 ? -21.850 0.225 17.305 1.00 98.31 90 ALA A N 1
ATOM 712 C CA . ALA A 1 90 ? -21.999 -1.032 16.581 1.00 98.31 90 ALA A CA 1
ATOM 713 C C . ALA A 1 90 ? -22.132 -2.258 17.492 1.00 98.31 90 ALA A C 1
ATOM 715 O O . ALA A 1 90 ? -22.655 -3.281 17.053 1.00 98.31 90 ALA A O 1
ATOM 716 N N . LYS A 1 91 ? -21.714 -2.168 18.760 1.00 97.88 91 LYS A N 1
ATOM 717 C CA . LYS A 1 91 ? -21.950 -3.221 19.757 1.00 97.88 91 LYS A CA 1
ATOM 718 C C . LYS A 1 91 ? -23.440 -3.467 20.009 1.00 97.88 91 LYS A C 1
ATOM 720 O O . LYS A 1 91 ? -23.819 -4.592 20.315 1.00 97.88 91 LYS A O 1
ATOM 725 N N . ASN A 1 92 ? -24.260 -2.420 19.922 1.00 97.75 92 ASN A N 1
ATOM 726 C CA . ASN A 1 92 ? -25.688 -2.473 20.246 1.00 97.75 92 ASN A CA 1
ATOM 727 C C . ASN A 1 92 ? -26.592 -2.365 19.010 1.00 97.75 92 ASN A C 1
ATOM 729 O O . ASN A 1 92 ? -27.808 -2.474 19.141 1.00 97.75 92 ASN A O 1
ATOM 733 N N . ASP A 1 93 ? -26.015 -2.143 17.831 1.00 98.12 93 ASP A N 1
ATOM 734 C CA . ASP A 1 93 ? -26.738 -2.015 16.572 1.00 98.12 93 ASP A CA 1
ATOM 735 C C . ASP A 1 93 ? -26.016 -2.810 15.481 1.00 98.12 93 ASP A C 1
ATOM 737 O O . ASP A 1 93 ? -24.942 -2.424 15.012 1.00 98.12 93 ASP A O 1
ATOM 741 N N . GLU A 1 94 ? -26.613 -3.937 15.086 1.00 96.94 94 GLU A N 1
ATOM 742 C CA . GLU A 1 94 ? -26.085 -4.846 14.063 1.00 96.94 94 GLU A CA 1
ATOM 743 C C . GLU A 1 94 ? -26.168 -4.267 12.642 1.00 96.94 94 GLU A C 1
ATOM 745 O O . GLU A 1 94 ? -25.489 -4.760 11.743 1.00 96.94 94 GLU A O 1
ATOM 750 N N . THR A 1 95 ? -26.937 -3.193 12.431 1.00 98.00 95 THR A N 1
ATOM 751 C CA . THR A 1 95 ? -27.104 -2.560 11.113 1.00 98.00 95 THR A CA 1
ATOM 752 C C . THR A 1 95 ? -25.968 -1.602 10.756 1.00 98.00 95 THR A C 1
ATOM 754 O O . THR A 1 95 ? -25.805 -1.246 9.588 1.00 98.00 95 THR A O 1
ATOM 757 N N . ILE A 1 96 ? -25.150 -1.204 11.737 1.00 98.56 96 ILE A N 1
ATOM 758 C CA . ILE A 1 96 ? -24.004 -0.322 11.512 1.00 98.56 96 ILE A CA 1
ATOM 759 C C . ILE A 1 96 ? -22.885 -1.091 10.807 1.00 98.56 96 ILE A C 1
ATOM 761 O O . ILE A 1 96 ? -22.364 -2.076 11.332 1.00 98.56 96 ILE A O 1
ATOM 765 N N . CYS A 1 97 ? -22.471 -0.575 9.652 1.00 98.44 97 CYS A N 1
ATOM 766 C CA . CYS A 1 97 ? -21.330 -1.049 8.876 1.00 98.44 97 CYS A CA 1
ATOM 767 C C . CYS A 1 97 ? -20.297 0.072 8.707 1.00 98.44 97 CYS A C 1
ATOM 769 O O . CYS A 1 97 ? -20.653 1.249 8.644 1.00 98.44 97 CYS A O 1
ATOM 771 N N . ALA A 1 98 ? -19.024 -0.300 8.585 1.00 98.31 98 ALA A N 1
ATOM 772 C CA . ALA A 1 98 ? -17.930 0.614 8.283 1.00 98.31 98 ALA A CA 1
ATOM 773 C C . ALA A 1 98 ? -17.374 0.320 6.888 1.00 98.31 98 ALA A C 1
ATOM 775 O O . ALA A 1 98 ? -17.073 -0.828 6.565 1.00 98.31 98 ALA A O 1
ATOM 776 N N . ILE A 1 99 ? -17.217 1.360 6.071 1.00 98.00 99 ILE A N 1
ATOM 777 C CA . ILE A 1 99 ? -16.629 1.268 4.733 1.00 98.00 99 ILE A CA 1
ATOM 778 C C . ILE A 1 99 ? -15.454 2.245 4.667 1.00 98.00 99 ILE A C 1
ATOM 780 O O . ILE A 1 99 ? -15.586 3.391 5.097 1.00 98.00 99 ILE A O 1
ATOM 784 N N . THR A 1 100 ? -14.308 1.805 4.153 1.00 97.38 100 THR A N 1
ATOM 785 C CA . THR A 1 100 ? -13.110 2.638 3.978 1.00 97.38 100 THR A CA 1
ATOM 786 C C . THR A 1 100 ? -12.492 2.437 2.600 1.00 97.38 100 THR A C 1
ATOM 788 O O . THR A 1 100 ? -12.676 1.391 1.984 1.00 97.38 100 THR A O 1
ATOM 791 N N . ALA A 1 101 ? -11.750 3.438 2.130 1.00 96.31 101 ALA A N 1
ATOM 792 C CA . ALA A 1 101 ? -11.046 3.410 0.853 1.00 96.31 101 ALA A CA 1
ATOM 793 C C . ALA A 1 101 ? -9.530 3.275 1.086 1.00 96.31 101 ALA A C 1
ATOM 795 O O . ALA A 1 101 ? -8.803 4.265 1.029 1.00 96.31 101 ALA A O 1
ATOM 796 N N . ALA A 1 102 ? -9.063 2.071 1.439 1.00 93.62 102 ALA A N 1
ATOM 797 C CA . ALA A 1 102 ? -7.677 1.758 1.816 1.00 93.62 102 ALA A CA 1
ATOM 798 C C . ALA A 1 102 ? -7.125 2.537 3.027 1.00 93.62 102 ALA A C 1
ATOM 800 O O . ALA A 1 102 ? -5.911 2.616 3.218 1.00 93.62 102 ALA A O 1
ATOM 801 N N . MET A 1 103 ? -7.994 3.123 3.859 1.00 93.56 103 MET A N 1
ATOM 802 C CA . MET A 1 103 ? -7.596 4.054 4.924 1.00 93.56 103 MET A CA 1
ATOM 803 C C . MET A 1 103 ? -7.883 3.538 6.339 1.00 93.56 103 MET A C 1
ATOM 805 O O . MET A 1 103 ? -7.945 4.335 7.272 1.00 93.56 103 MET A O 1
ATOM 809 N N . ARG A 1 104 ? -8.012 2.215 6.523 1.00 93.62 104 ARG A N 1
ATOM 810 C CA . ARG A 1 104 ? -8.387 1.557 7.791 1.00 93.62 104 ARG A CA 1
ATOM 811 C C . ARG A 1 104 ? -7.755 2.184 9.040 1.00 93.62 104 ARG A C 1
ATOM 813 O O . ARG A 1 104 ? -8.479 2.611 9.939 1.00 93.62 104 ARG A O 1
ATOM 820 N N . ASP A 1 105 ? -6.426 2.247 9.090 1.00 88.75 105 ASP A N 1
ATOM 821 C CA . ASP A 1 105 ? -5.705 2.712 10.280 1.00 88.75 105 ASP A CA 1
ATOM 822 C C . ASP A 1 105 ? -5.790 4.247 10.424 1.00 88.75 105 ASP A C 1
ATOM 824 O O . ASP A 1 105 ? -6.024 4.757 11.518 1.00 88.75 105 ASP A O 1
ATOM 828 N N . GLY A 1 106 ? -5.707 4.996 9.316 1.00 87.88 106 GLY A N 1
ATOM 829 C CA . GLY A 1 106 ? -5.794 6.464 9.318 1.00 87.88 106 GLY A CA 1
ATOM 830 C C . GLY A 1 106 ? -7.172 7.014 9.711 1.00 87.88 106 GLY A C 1
ATOM 831 O O . GLY A 1 106 ? -7.268 8.103 10.281 1.00 87.88 106 GLY A O 1
ATOM 832 N N . THR A 1 107 ? -8.241 6.256 9.456 1.00 93.25 107 THR A N 1
ATOM 833 C CA . THR A 1 107 ? -9.616 6.602 9.852 1.00 93.25 107 THR A CA 1
ATOM 834 C C . THR A 1 107 ? -10.021 6.024 11.209 1.00 93.25 107 THR A C 1
ATOM 836 O O . THR A 1 107 ? -11.190 6.104 11.565 1.00 93.25 107 THR A O 1
ATOM 839 N N . GLY A 1 108 ? -9.100 5.411 11.962 1.00 94.12 108 GLY A N 1
ATOM 840 C CA . GLY A 1 108 ? -9.406 4.829 13.275 1.00 94.12 108 GLY A CA 1
ATOM 841 C C . GLY A 1 108 ? -10.320 3.600 13.220 1.00 94.12 108 GLY A C 1
ATOM 842 O O . GLY A 1 108 ? -10.943 3.249 14.213 1.00 94.12 108 GLY A O 1
ATOM 843 N N . LEU A 1 109 ? -10.417 2.926 12.072 1.00 96.81 109 LEU A N 1
ATOM 844 C CA . LEU A 1 109 ? -11.300 1.770 11.876 1.00 96.81 109 LEU A CA 1
ATOM 845 C C . LEU A 1 109 ? -10.620 0.428 12.176 1.00 96.81 109 LEU A C 1
ATOM 847 O O . LEU A 1 109 ? -11.225 -0.618 11.953 1.00 96.81 109 LEU A O 1
ATOM 851 N N . HIS A 1 110 ? -9.383 0.448 12.677 1.00 94.69 110 HIS A N 1
ATOM 852 C CA . HIS A 1 110 ? -8.630 -0.754 13.034 1.00 94.69 110 HIS A CA 1
ATOM 853 C C . HIS A 1 110 ? -9.446 -1.676 13.951 1.00 94.69 110 HIS A C 1
ATOM 855 O O . HIS A 1 110 ? -9.785 -2.794 13.566 1.00 94.69 110 HIS A O 1
ATOM 861 N N . ASP A 1 111 ? -9.865 -1.165 15.108 1.00 96.44 111 ASP A N 1
ATOM 862 C CA . ASP A 1 111 ? -10.608 -1.945 16.099 1.00 96.44 111 ASP A CA 1
ATOM 863 C C . ASP A 1 111 ? -11.978 -2.400 15.583 1.00 96.44 111 ASP A C 1
ATOM 865 O O . ASP A 1 111 ? -12.404 -3.515 15.881 1.00 96.44 111 ASP A O 1
ATOM 869 N N . PHE A 1 112 ? -12.650 -1.583 14.763 1.00 98.44 112 PHE A N 1
ATOM 870 C CA . PHE A 1 112 ? -13.915 -1.972 14.137 1.00 98.44 112 PHE A CA 1
ATOM 871 C C . PHE A 1 112 ? -13.716 -3.158 13.188 1.00 98.44 112 PHE A C 1
ATOM 873 O O . PHE A 1 112 ? -14.528 -4.081 13.185 1.00 98.44 112 PHE A O 1
ATOM 880 N N . SER A 1 113 ? -12.637 -3.151 12.399 1.00 97.75 113 SER A N 1
ATOM 881 C CA . SER A 1 113 ? -12.334 -4.228 11.453 1.00 97.75 113 SER A CA 1
ATOM 882 C C . SER A 1 113 ? -12.033 -5.560 12.145 1.00 97.75 113 SER A C 1
ATOM 884 O O . SER A 1 113 ? -12.447 -6.605 11.650 1.00 97.75 113 SER A O 1
ATOM 886 N N . GLU A 1 114 ? -11.379 -5.521 13.311 1.00 97.69 114 GLU A N 1
ATOM 887 C CA . GLU A 1 114 ? -11.054 -6.713 14.102 1.00 97.69 114 GLU A CA 1
ATOM 888 C C . GLU A 1 114 ? -12.278 -7.229 14.879 1.00 97.69 114 GLU A C 1
ATOM 890 O O . GLU A 1 114 ? -12.504 -8.436 14.964 1.00 97.69 114 GLU A O 1
ATOM 895 N N . GLN A 1 115 ? -13.102 -6.329 15.431 1.00 97.88 115 GLN A N 1
ATOM 896 C CA . GLN A 1 115 ? -14.277 -6.698 16.233 1.00 97.88 115 GLN A CA 1
ATOM 897 C C . GLN A 1 115 ? -15.494 -7.088 15.385 1.00 97.88 115 GLN A C 1
ATOM 899 O O . GLN A 1 115 ? -16.260 -7.969 15.777 1.00 97.88 115 GLN A O 1
ATOM 904 N N . TYR A 1 116 ? -15.693 -6.445 14.231 1.00 97.94 116 TYR A N 1
ATOM 905 C CA . TYR A 1 116 ? -16.875 -6.616 13.382 1.00 97.94 116 TYR A CA 1
ATOM 906 C C . TYR A 1 116 ? -16.504 -6.888 11.911 1.00 97.94 116 TYR A C 1
ATOM 908 O O . TYR A 1 116 ? -16.976 -6.180 11.017 1.00 97.94 116 TYR A O 1
ATOM 916 N N . PRO A 1 117 ? -15.713 -7.937 11.616 1.00 97.75 117 PRO A N 1
ATOM 917 C CA . PRO A 1 117 ? -15.146 -8.166 10.283 1.00 97.75 117 PRO A CA 1
ATOM 918 C C . PRO A 1 117 ? -16.203 -8.362 9.188 1.00 97.75 117 PRO A C 1
ATOM 920 O O . PRO A 1 117 ? -15.997 -7.953 8.053 1.00 97.75 117 PRO A O 1
ATOM 923 N N . VAL A 1 118 ? -17.370 -8.930 9.518 1.00 98.19 118 VAL A N 1
ATOM 924 C CA . VAL A 1 118 ? -18.476 -9.123 8.555 1.00 98.19 118 VAL A CA 1
ATOM 925 C C . VAL A 1 118 ? -19.230 -7.829 8.215 1.00 98.19 118 VAL A C 1
ATOM 927 O O . VAL A 1 118 ? -20.057 -7.826 7.309 1.00 98.19 118 VAL A O 1
ATOM 930 N N . ARG A 1 119 ? -18.957 -6.737 8.942 1.00 98.31 119 ARG A N 1
ATOM 931 C CA . ARG A 1 119 ? -19.560 -5.405 8.760 1.00 98.31 119 ARG A CA 1
ATOM 932 C C . ARG A 1 119 ? -18.530 -4.341 8.379 1.00 98.31 119 ARG A C 1
ATOM 934 O O . ARG A 1 119 ? -18.856 -3.155 8.361 1.00 98.31 119 ARG A O 1
ATOM 941 N N . PHE A 1 120 ? -17.296 -4.752 8.106 1.00 98.50 120 PHE A N 1
ATOM 942 C CA . PHE A 1 120 ? -16.215 -3.882 7.674 1.00 98.50 120 PHE A CA 1
ATOM 943 C C . PHE A 1 120 ? -15.876 -4.162 6.211 1.00 98.50 120 PHE A C 1
ATOM 945 O O . PHE A 1 120 ? -15.659 -5.308 5.823 1.00 98.50 120 PHE A O 1
ATOM 952 N N . PHE A 1 121 ? -15.797 -3.107 5.407 1.00 98.12 121 PHE A N 1
ATOM 953 C CA . PHE A 1 121 ? -15.515 -3.201 3.981 1.00 98.12 121 PHE A CA 1
ATOM 954 C C . PHE A 1 121 ? -14.391 -2.234 3.612 1.00 98.12 121 PHE A C 1
ATOM 956 O O . PHE A 1 121 ? -14.517 -1.026 3.802 1.00 98.12 121 PHE A O 1
ATOM 963 N N . ASP A 1 122 ? -13.302 -2.759 3.057 1.00 97.12 122 ASP A N 1
ATOM 964 C CA . ASP A 1 122 ? -12.258 -1.948 2.431 1.00 97.12 122 ASP A CA 1
ATOM 965 C C . ASP A 1 122 ? -12.387 -2.072 0.912 1.00 97.12 122 ASP A C 1
ATOM 967 O O . ASP A 1 122 ? -12.240 -3.164 0.358 1.00 97.12 122 ASP A O 1
ATOM 971 N N . VAL A 1 123 ? -12.710 -0.966 0.243 1.00 97.12 123 VAL A N 1
ATOM 972 C CA . VAL A 1 123 ? -12.899 -0.929 -1.216 1.00 97.12 123 VAL A CA 1
ATOM 973 C C . VAL A 1 123 ? -11.606 -0.618 -1.975 1.00 97.12 123 VAL A C 1
ATOM 975 O O . VAL A 1 123 ? -11.619 -0.497 -3.198 1.00 97.12 123 VAL A O 1
ATOM 978 N N . GLY A 1 124 ? -10.471 -0.521 -1.277 1.00 94.44 124 GLY A N 1
ATOM 979 C CA . GLY A 1 124 ? -9.212 -0.090 -1.870 1.00 94.44 124 GLY A CA 1
ATOM 980 C C . GLY A 1 124 ? -9.225 1.402 -2.216 1.00 94.44 124 GLY A C 1
ATOM 981 O O . GLY A 1 124 ? -10.000 2.176 -1.667 1.00 94.44 124 GLY A O 1
ATOM 982 N N . ILE A 1 125 ? -8.354 1.829 -3.133 1.00 90.31 125 ILE A N 1
ATOM 983 C CA . ILE A 1 125 ? -8.320 3.220 -3.619 1.00 90.31 125 ILE A CA 1
ATOM 984 C C . ILE A 1 125 ? -9.288 3.340 -4.807 1.00 90.31 125 ILE A C 1
ATOM 986 O O . ILE A 1 125 ? -8.850 3.380 -5.960 1.00 90.31 125 ILE A O 1
ATOM 990 N N . ALA A 1 126 ? -10.590 3.312 -4.514 1.00 78.12 126 ALA A N 1
ATOM 991 C CA . ALA A 1 126 ? -11.685 3.307 -5.487 1.00 78.12 126 ALA A CA 1
ATOM 992 C C . ALA A 1 126 ? -12.785 4.310 -5.117 1.00 78.12 126 ALA A C 1
ATOM 994 O O . ALA A 1 126 ? -13.112 4.410 -3.912 1.00 78.12 126 ALA A O 1
#

Mean predicted aligned error: 4.78 Å

Sequence (126 aa):
TMFEDMGFTYLGPVNGHDVGQLTNTLKWAKDLNCPVLVHVHTKKGKGYPPAEREPERYHGVGKFDPRMGVPREHKRDFSAVFGDELCKLAKNDETICAITAAMRDGTGLHDFSEQYPVRFFDVGIA

Solvent-accessible surface area (backbone atoms only — not comparable to full-atom values): 7663 Å² total; per-residue (Å²): 102,82,55,44,80,72,64,27,49,79,45,70,78,38,60,59,85,38,67,67,62,45,53,53,53,52,51,54,49,66,72,64,82,58,58,60,45,73,43,66,49,77,61,67,44,69,97,38,72,69,26,51,74,40,41,73,76,55,58,87,63,76,96,64,54,83,91,75,43,74,77,88,78,72,79,91,46,70,33,51,53,49,22,56,51,51,44,60,51,40,71,80,33,87,84,60,64,50,77,38,54,70,39,46,69,80,56,20,36,50,65,39,41,72,75,38,52,95,40,41,43,72,66,35,93,110